Protein AF-A0A357T1Q3-F1 (afdb_monomer_lite)

Sequence (83 aa):
CYRVSRERFRLFQTTWPEVELLTSGEGYSLNLEKINYHHLVNSGLRTENIDCANLCTSCQVESFYSYRREQETGRMLSLVALK

Structure (mmCIF, N/CA/C/O backbone):
data_AF-A0A357T1Q3-F1
#
_entry.id   AF-A0A357T1Q3-F1
#
loop_
_atom_site.group_PDB
_atom_site.id
_atom_site.type_symbol
_atom_site.label_atom_id
_atom_site.label_alt_id
_atom_site.label_comp_id
_atom_site.label_asym_id
_atom_site.label_entity_id
_atom_site.label_seq_id
_atom_site.pdbx_PDB_ins_code
_atom_site.Cartn_x
_atom_site.Cartn_y
_atom_site.Cartn_z
_atom_site.occupancy
_atom_site.B_iso_or_equiv
_atom_site.auth_seq_id
_atom_site.auth_comp_id
_atom_site.auth_asym_id
_atom_site.auth_atom_id
_atom_site.pdbx_PDB_model_num
ATOM 1 N N . CYS A 1 1 ? 0.973 8.341 -7.650 1.00 90.25 1 CYS A N 1
ATOM 2 C CA . CYS A 1 1 ? 2.322 7.996 -8.152 1.00 90.25 1 CYS A CA 1
ATOM 3 C C . CYS A 1 1 ? 2.460 6.497 -8.572 1.00 90.25 1 CYS A C 1
ATOM 5 O O . CYS A 1 1 ? 3.548 6.096 -8.970 1.00 90.25 1 CYS A O 1
ATOM 7 N N . TYR A 1 2 ? 1.402 5.655 -8.561 1.00 93.31 2 TYR A N 1
ATOM 8 C CA . TYR A 1 2 ? 1.510 4.200 -8.820 1.00 93.31 2 TYR A CA 1
ATOM 9 C C . TYR A 1 2 ? 0.806 3.751 -10.118 1.00 93.31 2 TYR A C 1
ATOM 11 O O . TYR A 1 2 ? -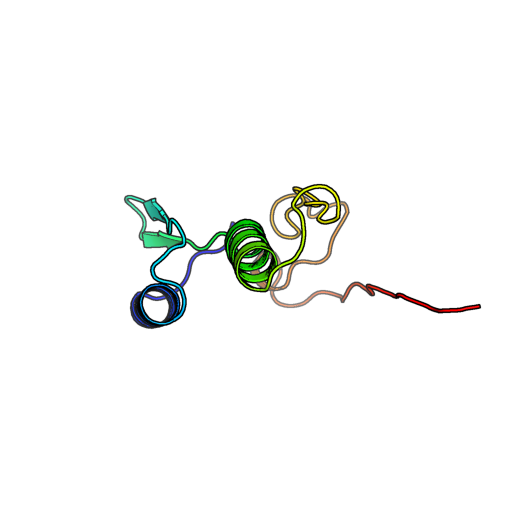0.377 3.411 -10.127 1.00 93.31 2 TYR A O 1
ATOM 19 N N . ARG A 1 3 ? 1.553 3.772 -11.230 1.00 93.38 3 ARG A N 1
ATOM 20 C CA . ARG A 1 3 ? 1.100 3.303 -12.554 1.00 93.38 3 ARG A CA 1
ATOM 21 C C . ARG A 1 3 ? 1.458 1.842 -12.780 1.00 93.38 3 ARG A C 1
ATOM 23 O O . ARG A 1 3 ? 2.566 1.427 -12.444 1.00 93.38 3 ARG A O 1
ATOM 30 N N . VAL A 1 4 ? 0.575 1.074 -13.397 1.00 93.50 4 VAL A N 1
ATOM 31 C CA . VAL A 1 4 ? 0.766 -0.363 -13.631 1.00 93.50 4 VAL A CA 1
ATOM 32 C C . VAL A 1 4 ? 0.529 -0.738 -15.093 1.00 93.50 4 VAL A C 1
ATOM 34 O O . VAL A 1 4 ? 0.009 0.054 -15.878 1.00 93.50 4 VAL A O 1
ATOM 37 N N . SER A 1 5 ? 0.927 -1.954 -15.472 1.00 94.38 5 SER A N 1
ATOM 38 C CA . SER A 1 5 ? 0.611 -2.500 -16.792 1.00 94.38 5 SER A CA 1
ATOM 39 C C . SER A 1 5 ? -0.895 -2.736 -16.946 1.00 94.38 5 SER A C 1
ATOM 41 O O . SER A 1 5 ? -1.621 -2.916 -15.965 1.00 94.38 5 SER A O 1
ATOM 43 N N . ARG A 1 6 ? -1.365 -2.803 -18.197 1.00 93.19 6 ARG A N 1
ATOM 44 C CA . ARG A 1 6 ? -2.763 -3.135 -18.517 1.00 93.19 6 ARG A CA 1
ATOM 45 C C . ARG A 1 6 ? -3.200 -4.466 -17.908 1.00 93.19 6 ARG A C 1
ATOM 47 O O . ARG A 1 6 ? -4.314 -4.577 -17.413 1.00 93.19 6 ARG A O 1
ATOM 54 N N . GLU A 1 7 ? -2.330 -5.469 -17.963 1.00 94.88 7 GLU A N 1
ATOM 55 C CA . GLU A 1 7 ? -2.587 -6.794 -17.399 1.00 94.88 7 GLU A CA 1
ATOM 56 C C . GLU A 1 7 ? -2.808 -6.719 -15.886 1.00 94.88 7 GLU A C 1
ATOM 58 O O . GLU A 1 7 ? -3.819 -7.203 -15.383 1.00 94.88 7 GLU A O 1
ATOM 63 N N . ARG A 1 8 ? -1.918 -6.021 -15.168 1.00 93.94 8 ARG A N 1
ATOM 64 C CA . ARG A 1 8 ? -2.057 -5.815 -13.724 1.00 93.94 8 ARG A CA 1
ATOM 65 C C . ARG A 1 8 ? -3.333 -5.047 -13.393 1.00 93.94 8 ARG A C 1
ATOM 67 O O . ARG A 1 8 ? -4.024 -5.414 -12.455 1.00 93.94 8 ARG A O 1
ATOM 74 N N . PHE A 1 9 ? -3.663 -4.011 -14.158 1.00 94.19 9 PHE A N 1
ATOM 75 C CA . PHE A 1 9 ? -4.896 -3.253 -13.955 1.00 94.19 9 PHE A CA 1
ATOM 76 C C . PHE A 1 9 ? -6.147 -4.123 -14.134 1.00 94.19 9 PHE A C 1
ATOM 78 O O . PHE A 1 9 ? -7.033 -4.099 -13.286 1.00 94.19 9 PHE A O 1
ATOM 85 N N . ARG A 1 10 ? -6.192 -4.944 -15.193 1.00 92.94 10 ARG A N 1
ATOM 86 C CA . ARG A 1 10 ? -7.292 -5.891 -15.445 1.00 92.94 10 ARG A CA 1
ATOM 87 C C . ARG A 1 10 ? -7.444 -6.920 -14.336 1.00 92.94 10 ARG A C 1
ATOM 89 O O . ARG A 1 10 ? -8.569 -7.258 -13.983 1.00 92.94 10 ARG A O 1
ATOM 96 N N . LEU A 1 11 ? -6.329 -7.396 -13.783 1.00 94.62 11 LEU A N 1
ATOM 97 C CA . LEU A 1 11 ? -6.360 -8.295 -12.635 1.00 94.62 11 LEU A CA 1
ATOM 98 C C . LEU A 1 11 ? -7.077 -7.628 -11.456 1.00 94.62 11 LEU A C 1
ATOM 100 O O . LEU A 1 11 ? -8.020 -8.199 -10.927 1.00 94.62 11 LEU A O 1
ATOM 104 N N . PHE A 1 12 ? -6.697 -6.396 -11.103 1.00 93.75 12 PHE A N 1
ATOM 105 C CA . PHE A 1 12 ? -7.351 -5.654 -10.019 1.00 93.75 12 PHE A CA 1
ATOM 106 C C . PHE A 1 12 ? -8.833 -5.392 -10.296 1.00 93.75 12 PHE A C 1
ATOM 108 O O . PHE A 1 12 ? -9.649 -5.582 -9.404 1.00 93.75 12 PHE A O 1
ATOM 115 N N . GLN A 1 13 ? -9.185 -5.023 -11.528 1.00 91.19 13 GLN A N 1
ATOM 116 C CA . GLN A 1 13 ? -10.576 -4.800 -11.927 1.00 91.19 13 GLN A CA 1
ATOM 117 C C . GLN A 1 13 ? -11.434 -6.068 -11.811 1.00 91.19 13 GLN A C 1
ATOM 119 O O . GLN A 1 13 ? -12.617 -5.986 -11.507 1.00 91.19 13 GLN A O 1
ATOM 124 N N . THR A 1 14 ? -10.842 -7.235 -12.072 1.00 92.81 14 THR A N 1
ATOM 125 C CA . THR A 1 14 ? -11.545 -8.522 -11.991 1.00 92.81 14 THR A CA 1
ATOM 126 C C . THR A 1 14 ? -11.697 -8.980 -10.543 1.00 92.81 14 THR A C 1
ATOM 128 O O . THR A 1 14 ? -12.733 -9.525 -10.181 1.00 92.81 14 THR A O 1
ATOM 131 N N . THR A 1 15 ? -10.673 -8.761 -9.715 1.00 91.62 15 THR A N 1
ATOM 132 C CA . THR A 1 15 ? -10.672 -9.193 -8.312 1.00 91.62 15 THR A CA 1
ATOM 133 C C . THR A 1 15 ? -11.508 -8.282 -7.409 1.00 91.62 15 THR A C 1
ATOM 135 O O . THR A 1 15 ? -12.1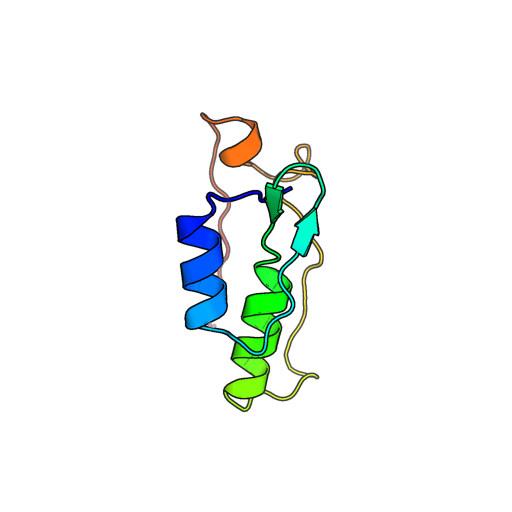74 -8.786 -6.512 1.00 91.62 15 THR A O 1
ATOM 138 N N . TRP A 1 16 ? -11.484 -6.966 -7.646 1.00 89.31 16 TRP A N 1
ATOM 139 C CA . TRP A 1 16 ? -12.207 -5.957 -6.859 1.00 89.31 16 TRP A CA 1
ATOM 140 C C . TRP A 1 16 ? -13.020 -5.033 -7.783 1.00 89.31 16 TRP A C 1
ATOM 142 O O . TRP A 1 16 ? -12.646 -3.870 -7.983 1.00 89.31 16 TRP A O 1
ATOM 152 N N . PRO A 1 17 ? -14.100 -5.544 -8.406 1.00 85.00 17 PRO A N 1
ATOM 153 C CA . PRO A 1 17 ? -14.908 -4.793 -9.371 1.00 85.00 17 PRO A CA 1
ATOM 154 C C . PRO A 1 17 ? -15.614 -3.572 -8.768 1.00 85.00 17 PRO A C 1
ATOM 156 O O . PRO A 1 17 ? -16.000 -2.662 -9.497 1.00 85.00 17 PRO A O 1
ATOM 159 N N . GLU A 1 18 ? -15.785 -3.540 -7.448 1.00 79.75 18 GLU A N 1
ATOM 160 C CA . GLU A 1 18 ? -16.404 -2.445 -6.710 1.00 79.75 18 GLU A CA 1
ATOM 161 C C . GLU A 1 18 ? -15.502 -1.215 -6.559 1.00 79.75 18 GLU A C 1
ATOM 163 O O . GLU A 1 18 ? -15.977 -0.147 -6.169 1.00 79.75 18 GLU A O 1
ATOM 168 N N . VAL A 1 19 ? -14.199 -1.348 -6.829 1.00 81.44 19 VAL A N 1
ATOM 169 C CA . VAL A 1 19 ? -13.253 -0.260 -6.601 1.00 81.44 19 VAL A CA 1
ATOM 170 C C . VAL A 1 19 ? -13.064 0.570 -7.858 1.00 81.44 19 VAL A C 1
ATOM 172 O O . VAL A 1 19 ? -12.729 0.077 -8.934 1.00 81.44 19 VAL A O 1
ATOM 175 N N . GLU A 1 20 ? -13.200 1.880 -7.691 1.00 77.94 20 GLU A N 1
ATOM 176 C CA . GLU A 1 20 ? -12.876 2.848 -8.726 1.00 77.94 20 GLU A CA 1
ATOM 177 C C . GLU A 1 20 ? -11.367 2.844 -9.020 1.00 77.94 20 GLU A C 1
ATOM 179 O O . GLU A 1 20 ? -10.537 3.245 -8.196 1.00 77.94 20 GLU A O 1
ATOM 184 N N . LEU A 1 21 ? -11.016 2.389 -10.221 1.00 83.25 21 LEU A N 1
ATOM 185 C CA . LEU A 1 21 ? -9.657 2.415 -10.743 1.00 83.25 21 LEU A CA 1
ATOM 186 C C . LEU A 1 21 ? -9.499 3.563 -11.742 1.00 83.25 21 LEU A C 1
ATOM 188 O O . LEU A 1 21 ? -10.406 3.861 -12.516 1.00 83.25 21 LEU A O 1
ATOM 192 N N . LEU A 1 22 ? -8.324 4.193 -11.763 1.00 80.06 22 LEU A N 1
ATOM 193 C CA . LEU A 1 22 ? -8.102 5.390 -12.569 1.00 80.06 22 LEU A CA 1
ATOM 194 C C . LEU A 1 22 ? -7.428 5.043 -13.898 1.00 80.06 22 LEU A C 1
ATOM 196 O O . LEU A 1 22 ? -6.279 4.592 -13.936 1.00 80.06 22 LEU A O 1
ATOM 200 N N . THR A 1 23 ? -8.114 5.329 -15.000 1.00 77.75 23 THR A N 1
ATOM 201 C CA . THR A 1 23 ? -7.502 5.450 -16.327 1.00 77.75 23 THR A CA 1
ATOM 202 C C . THR A 1 23 ? -7.172 6.917 -16.575 1.00 77.75 23 THR A C 1
ATOM 204 O O . THR A 1 23 ? -8.076 7.747 -16.627 1.00 77.75 23 THR A O 1
ATOM 207 N N . SER A 1 24 ? -5.894 7.256 -16.723 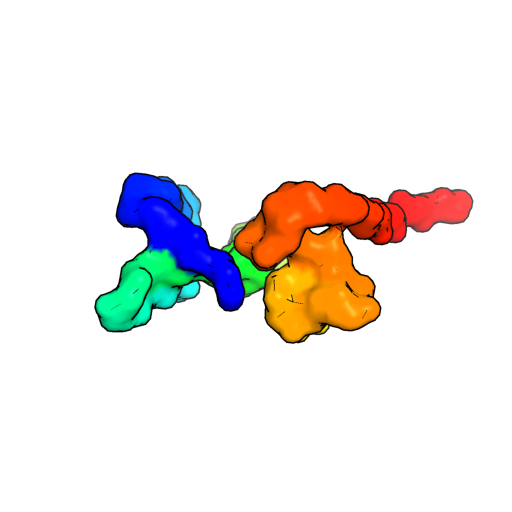1.00 70.06 24 SER A N 1
ATOM 208 C CA . SER A 1 24 ? -5.483 8.587 -17.177 1.00 70.06 24 SER A CA 1
ATOM 209 C C . SER A 1 24 ? -5.010 8.520 -18.628 1.00 70.06 24 SER A C 1
ATOM 211 O O . SER A 1 24 ? -4.675 7.445 -19.127 1.00 70.06 24 SER A O 1
ATOM 213 N N . GLY A 1 25 ? -4.943 9.669 -19.309 1.00 60.50 25 GLY A N 1
ATOM 214 C CA . GLY A 1 25 ? -4.451 9.750 -20.694 1.00 60.50 25 GLY A CA 1
ATOM 215 C C . GLY A 1 25 ? -3.042 9.169 -20.902 1.00 60.50 25 GLY A C 1
ATOM 216 O O . GLY A 1 25 ? -2.671 8.857 -22.026 1.00 60.50 25 GLY A O 1
ATOM 217 N N . GLU A 1 26 ? -2.285 8.954 -19.822 1.00 62.22 26 GLU A N 1
ATOM 218 C CA . GLU A 1 26 ? -0.943 8.364 -19.833 1.00 62.22 26 GLU A CA 1
ATOM 219 C C . GLU A 1 26 ? -0.870 6.943 -19.223 1.00 62.22 26 GLU A C 1
ATOM 221 O O . GLU A 1 26 ? 0.223 6.458 -18.914 1.00 62.22 26 GLU A O 1
ATOM 226 N N . GLY A 1 27 ? -2.005 6.263 -19.005 1.00 83.38 27 GLY A N 1
ATOM 227 C CA . GLY A 1 27 ? -2.045 4.840 -18.647 1.00 83.38 27 GLY A CA 1
ATOM 228 C C . GLY A 1 27 ? -2.948 4.466 -17.466 1.00 83.38 27 GLY A C 1
ATOM 229 O O . GLY A 1 27 ? -3.907 5.150 -17.119 1.00 83.38 27 GLY A O 1
ATOM 230 N N . TYR A 1 28 ? -2.639 3.321 -16.855 1.00 91.44 28 TYR A N 1
ATOM 231 C CA . TYR A 1 28 ? -3.448 2.681 -15.816 1.00 91.44 28 TYR A CA 1
ATOM 232 C C . TYR A 1 28 ? -2.866 2.951 -14.425 1.00 91.44 28 TYR A C 1
ATOM 234 O O . TYR A 1 28 ? -1.717 2.591 -14.156 1.00 91.44 28 TYR A O 1
ATOM 242 N N . SER A 1 29 ? -3.637 3.570 -13.533 1.00 92.25 29 SER A N 1
ATOM 243 C CA . SER A 1 29 ? -3.199 3.922 -12.176 1.00 92.25 29 SER A CA 1
ATOM 244 C C . SER A 1 29 ? -4.047 3.232 -11.113 1.00 92.25 29 SER A C 1
ATOM 246 O O . SER A 1 29 ? -5.265 3.138 -11.241 1.00 92.25 29 SER A O 1
AT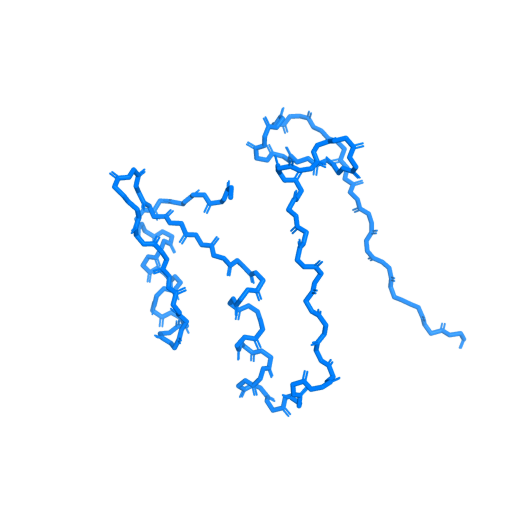OM 248 N N . LEU A 1 30 ? -3.396 2.779 -10.039 1.00 93.06 30 LEU A N 1
ATOM 249 C CA . LEU A 1 30 ? -4.064 2.159 -8.893 1.00 93.06 30 LEU A CA 1
ATOM 250 C C . LEU A 1 30 ? -3.925 3.039 -7.647 1.00 93.06 30 LEU A C 1
ATOM 252 O O . LEU A 1 30 ? -2.843 3.563 -7.369 1.00 93.06 30 LEU A O 1
ATOM 256 N N . ASN A 1 31 ? -5.006 3.143 -6.873 1.00 92.31 31 ASN A N 1
ATOM 257 C CA . ASN A 1 31 ? -4.988 3.678 -5.514 1.00 92.31 31 ASN A CA 1
ATOM 258 C C . ASN A 1 31 ? -5.113 2.516 -4.519 1.00 92.31 31 ASN A C 1
ATOM 260 O O . ASN A 1 31 ? -6.216 2.071 -4.212 1.00 92.31 31 ASN A O 1
ATOM 264 N N . LEU A 1 32 ? -3.973 2.010 -4.042 1.00 93.62 32 LEU A N 1
ATOM 265 C CA . LEU A 1 32 ? -3.939 0.850 -3.148 1.00 93.62 32 LEU A CA 1
ATOM 266 C C . LEU A 1 32 ? -4.594 1.118 -1.787 1.00 93.62 32 LEU A C 1
ATOM 268 O O . LEU A 1 32 ? -5.166 0.197 -1.216 1.00 93.62 32 LEU A O 1
ATOM 272 N N . GLU A 1 33 ? -4.533 2.346 -1.271 1.00 93.50 33 GLU A N 1
ATOM 273 C CA . GLU A 1 33 ? -5.187 2.704 -0.006 1.00 93.50 33 GLU A CA 1
ATOM 274 C C . GLU A 1 33 ? -6.711 2.615 -0.148 1.00 93.50 33 GLU A C 1
ATOM 276 O O . GLU A 1 33 ? -7.351 1.906 0.622 1.00 93.50 33 GLU A O 1
ATOM 281 N N . LYS A 1 34 ? -7.284 3.220 -1.200 1.00 92.00 34 LYS A N 1
ATOM 282 C CA . LYS A 1 34 ? -8.730 3.151 -1.480 1.00 92.00 34 LYS A CA 1
ATOM 283 C C . LYS A 1 34 ? -9.198 1.715 -1.755 1.00 92.00 34 LYS A C 1
ATOM 285 O O . LYS A 1 34 ? -10.252 1.320 -1.266 1.00 92.00 34 LYS A O 1
ATOM 290 N N . ILE A 1 35 ? -8.408 0.924 -2.491 1.00 93.75 35 ILE A N 1
ATOM 291 C CA . ILE A 1 35 ? -8.697 -0.504 -2.719 1.00 93.75 35 ILE A CA 1
ATOM 292 C C . ILE A 1 35 ? -8.780 -1.257 -1.386 1.00 93.75 35 ILE A C 1
ATOM 294 O O . ILE A 1 35 ? -9.770 -1.941 -1.137 1.00 93.75 35 ILE A O 1
ATOM 298 N N . ASN A 1 36 ? -7.782 -1.105 -0.510 1.00 94.50 36 ASN A N 1
ATOM 299 C CA . ASN A 1 36 ? -7.792 -1.769 0.794 1.00 94.50 36 ASN A CA 1
ATOM 300 C C . ASN A 1 3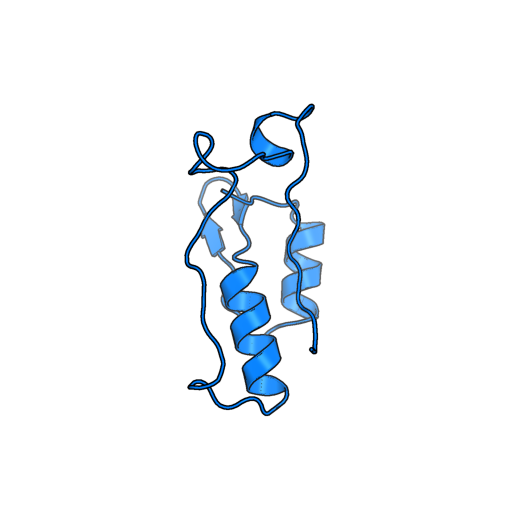6 ? -8.921 -1.259 1.698 1.00 94.50 36 ASN A C 1
ATOM 302 O O . ASN A 1 36 ? -9.553 -2.065 2.370 1.00 94.50 36 ASN A O 1
ATOM 306 N N . TYR A 1 37 ? -9.218 0.042 1.684 1.00 94.56 37 TYR A N 1
ATOM 307 C CA . TYR A 1 37 ? -10.335 0.617 2.435 1.00 94.56 37 TYR A CA 1
ATOM 308 C C . TYR A 1 37 ? -11.661 -0.067 2.079 1.00 94.56 37 TYR A C 1
ATOM 310 O O . TYR A 1 37 ? -12.342 -0.590 2.960 1.00 94.56 37 TYR A O 1
ATOM 318 N N . HIS A 1 38 ? -12.002 -0.139 0.787 1.00 93.00 38 HIS A N 1
ATOM 319 C CA . HIS A 1 38 ? -13.222 -0.820 0.344 1.00 93.00 38 HIS A CA 1
ATOM 320 C C . HIS A 1 38 ? -13.197 -2.311 0.674 1.00 93.00 38 HIS A C 1
ATOM 322 O O . HIS A 1 38 ? -14.204 -2.849 1.125 1.00 93.00 38 HIS A O 1
ATOM 328 N N . HIS A 1 39 ? -12.044 -2.965 0.522 1.00 92.44 39 HIS A N 1
ATOM 329 C CA . HIS A 1 39 ? -11.898 -4.371 0.880 1.00 92.44 39 HIS A CA 1
ATOM 330 C C . HIS A 1 39 ? -12.185 -4.630 2.371 1.00 92.44 39 HIS A C 1
ATOM 332 O O . HIS A 1 39 ? -12.898 -5.579 2.704 1.00 92.44 39 HIS A O 1
ATOM 338 N N . LEU A 1 40 ? -11.694 -3.772 3.270 1.00 95.12 40 LEU A N 1
ATOM 339 C CA . LEU A 1 40 ? -11.944 -3.865 4.712 1.00 95.12 40 LEU A CA 1
ATOM 340 C C . LEU A 1 40 ? -13.416 -3.605 5.060 1.00 95.12 40 LEU A C 1
ATOM 342 O O . LEU A 1 40 ? -14.005 -4.373 5.821 1.00 95.12 40 LEU A O 1
ATOM 346 N N . VAL A 1 41 ? -14.029 -2.576 4.467 1.00 95.25 41 VAL A N 1
ATOM 347 C CA . VAL A 1 41 ? -15.461 -2.280 4.657 1.00 95.25 41 VAL A CA 1
ATOM 348 C C . VAL A 1 41 ? -16.327 -3.452 4.190 1.00 95.25 41 VAL A C 1
ATOM 350 O O . VAL A 1 41 ? -17.195 -3.912 4.930 1.00 95.25 41 VAL A O 1
ATOM 353 N N . ASN A 1 42 ? -16.044 -4.006 3.009 1.00 92.56 42 ASN A N 1
ATOM 354 C CA . ASN A 1 42 ? -16.760 -5.166 2.469 1.00 92.56 42 ASN A CA 1
ATOM 355 C C . ASN A 1 42 ? -16.547 -6.439 3.300 1.00 92.56 42 ASN A C 1
ATOM 357 O O . ASN A 1 42 ? -17.380 -7.342 3.271 1.00 92.56 42 ASN A O 1
ATOM 361 N N . SER A 1 43 ? -15.461 -6.498 4.074 1.00 95.00 43 SER A N 1
ATOM 362 C CA . SER A 1 43 ? -15.187 -7.576 5.031 1.00 95.00 43 SER A CA 1
ATOM 363 C C . SER A 1 43 ? -15.910 -7.391 6.376 1.00 95.00 43 SER A C 1
ATOM 365 O O . SER A 1 43 ? -15.748 -8.213 7.275 1.00 95.00 43 SER A O 1
ATOM 367 N N . GLY A 1 44 ? -16.711 -6.331 6.531 1.00 97.50 44 GLY A N 1
ATOM 368 C CA . GLY A 1 44 ? -17.539 -6.076 7.712 1.00 97.50 44 GLY A CA 1
ATOM 369 C C . GLY A 1 44 ? -16.915 -5.144 8.752 1.00 97.50 44 GLY A C 1
ATOM 370 O O . GLY A 1 44 ? -17.487 -4.979 9.833 1.00 97.50 44 GLY A O 1
ATOM 371 N N . LEU A 1 45 ? -15.766 -4.518 8.467 1.00 98.06 45 LEU A N 1
ATOM 372 C CA . LEU A 1 45 ? -15.221 -3.493 9.355 1.00 98.06 45 LEU A CA 1
ATOM 373 C C . LEU A 1 45 ? -16.052 -2.212 9.244 1.00 98.06 45 LEU A C 1
ATOM 375 O O . LEU A 1 45 ? -16.352 -1.733 8.151 1.00 98.06 45 LEU A O 1
ATOM 379 N N . ARG A 1 46 ? -16.393 -1.631 10.397 1.00 98.31 46 ARG A N 1
ATOM 380 C CA . ARG A 1 46 ? -17.056 -0.327 10.441 1.00 98.31 46 ARG A CA 1
ATOM 381 C C . ARG A 1 46 ? -16.081 0.763 10.016 1.00 98.31 46 ARG A C 1
ATOM 383 O O . ARG A 1 46 ? -14.910 0.726 10.390 1.00 98.31 46 ARG A O 1
ATOM 390 N N . THR A 1 47 ? -16.572 1.735 9.259 1.00 97.75 47 THR A N 1
ATOM 391 C CA . THR A 1 47 ? -15.749 2.797 8.673 1.00 97.75 47 THR A CA 1
ATOM 392 C C . THR A 1 47 ? -15.026 3.633 9.725 1.00 97.75 47 THR A C 1
ATOM 394 O O . THR A 1 47 ? -13.910 4.066 9.475 1.00 97.75 47 THR A O 1
ATOM 397 N N . GLU A 1 48 ? -15.611 3.815 10.912 1.00 98.19 48 GLU A N 1
ATOM 398 C CA . GLU A 1 48 ? -14.976 4.534 12.024 1.00 98.19 48 GLU A CA 1
ATOM 399 C C . GLU A 1 48 ? -13.788 3.794 12.659 1.00 98.19 48 GLU A C 1
ATOM 401 O O . GLU A 1 48 ? -13.056 4.385 13.444 1.00 98.19 48 GLU A O 1
ATOM 406 N N . ASN A 1 49 ? -13.587 2.513 12.328 1.00 98.25 49 ASN A N 1
ATOM 407 C CA . ASN A 1 49 ? -12.441 1.720 12.776 1.00 98.25 49 ASN A CA 1
ATOM 408 C C . ASN A 1 49 ? -11.331 1.643 11.708 1.00 98.25 49 ASN A C 1
ATOM 410 O O . ASN A 1 49 ? -10.433 0.808 11.829 1.00 98.25 49 ASN A O 1
ATOM 414 N N . ILE A 1 50 ? -11.418 2.431 10.629 1.00 98.25 50 ILE A N 1
ATOM 415 C CA . ILE A 1 50 ? -10.462 2.405 9.518 1.00 98.25 50 ILE A CA 1
ATOM 416 C C . ILE A 1 50 ? -9.906 3.812 9.304 1.00 98.25 50 ILE A C 1
ATOM 418 O O . ILE A 1 50 ? -10.596 4.686 8.782 1.00 98.25 50 ILE A O 1
ATOM 422 N N . ASP A 1 51 ? -8.628 3.995 9.628 1.00 97.56 51 ASP A N 1
ATOM 423 C CA . ASP A 1 51 ? -7.902 5.232 9.349 1.00 97.56 51 ASP A CA 1
ATOM 424 C C . ASP A 1 51 ? -7.077 5.108 8.061 1.00 97.56 51 ASP A C 1
ATOM 426 O O . ASP A 1 51 ? -6.236 4.217 7.916 1.00 97.56 51 ASP A O 1
ATOM 430 N N . CYS A 1 52 ? -7.296 6.035 7.126 1.00 96.00 52 CYS A N 1
ATOM 431 C CA . CYS A 1 52 ? -6.460 6.196 5.936 1.00 96.00 52 CYS A CA 1
ATOM 432 C C . CYS A 1 52 ? -5.319 7.168 6.242 1.00 96.00 52 CYS A C 1
ATOM 434 O O . CYS A 1 52 ? -5.553 8.309 6.649 1.00 96.00 52 CYS A O 1
ATOM 436 N N . ALA A 1 53 ? -4.080 6.745 5.999 1.00 94.62 53 ALA A N 1
ATOM 437 C CA . ALA A 1 53 ? -2.907 7.573 6.246 1.00 94.62 53 ALA A CA 1
ATOM 438 C C . ALA A 1 53 ? -2.845 8.776 5.290 1.00 94.62 53 ALA A C 1
ATOM 440 O O . ALA A 1 53 ? -2.314 9.820 5.658 1.00 94.62 53 ALA A O 1
ATOM 441 N N . ASN A 1 54 ? -3.387 8.647 4.072 1.00 94.31 54 ASN A N 1
ATOM 442 C CA . ASN A 1 54 ? -3.313 9.656 3.010 1.00 94.31 54 ASN A CA 1
ATOM 443 C C . ASN A 1 54 ? -1.862 10.069 2.682 1.00 94.31 54 ASN A C 1
ATOM 445 O O . ASN A 1 54 ? -1.574 11.207 2.303 1.00 94.31 54 ASN A O 1
ATOM 449 N N . LEU A 1 55 ? -0.925 9.127 2.824 1.00 95.38 55 LEU A N 1
ATOM 450 C CA . LEU A 1 55 ? 0.503 9.324 2.577 1.00 95.38 55 LEU A CA 1
ATOM 451 C C . LEU A 1 55 ? 0.926 8.649 1.272 1.00 95.38 55 LEU A C 1
ATOM 453 O O . LEU A 1 55 ? 0.419 7.594 0.893 1.00 95.38 55 LEU A O 1
ATOM 457 N N . CYS A 1 56 ? 1.916 9.230 0.593 1.00 96.50 56 CYS A N 1
ATOM 458 C CA . CYS A 1 56 ? 2.507 8.616 -0.590 1.00 96.50 56 CYS A CA 1
ATOM 459 C C . CYS A 1 56 ? 4.029 8.605 -0.509 1.00 96.50 56 CYS A C 1
ATOM 461 O O . CYS A 1 56 ? 4.675 9.637 -0.691 1.00 96.50 56 CYS A O 1
ATOM 463 N N . THR A 1 57 ? 4.599 7.411 -0.349 1.00 97.38 57 THR A N 1
ATOM 464 C CA . THR A 1 57 ? 6.051 7.203 -0.240 1.00 97.38 57 THR A CA 1
ATOM 465 C C . THR A 1 57 ? 6.815 7.732 -1.452 1.00 97.38 57 THR A C 1
ATOM 467 O O . THR A 1 57 ? 7.889 8.297 -1.318 1.00 97.38 57 THR A O 1
ATOM 470 N N . SER A 1 58 ? 6.242 7.628 -2.655 1.00 97.31 58 SER A N 1
ATOM 471 C CA . SER A 1 58 ? 6.880 8.143 -3.871 1.00 97.31 58 SER A CA 1
ATOM 472 C C . SER A 1 58 ? 6.808 9.656 -4.026 1.00 97.31 58 SER A C 1
ATOM 474 O O . SER A 1 58 ? 7.616 10.191 -4.785 1.00 97.31 58 SER A O 1
ATOM 476 N N . CYS A 1 59 ? 5.811 10.319 -3.437 1.00 96.69 59 CYS A N 1
ATOM 477 C CA . CYS A 1 59 ? 5.649 11.758 -3.603 1.00 96.69 59 CYS A CA 1
ATOM 478 C C . CYS A 1 59 ? 6.219 12.540 -2.382 1.00 96.69 59 CYS A C 1
ATOM 480 O O . CYS A 1 59 ? 6.490 13.726 -2.516 1.00 96.69 59 CYS A O 1
ATOM 482 N N . GLN A 1 60 ? 6.463 11.883 -1.235 1.00 96.69 60 GLN A N 1
ATOM 483 C CA . GLN A 1 60 ? 7.065 12.450 -0.012 1.00 96.69 60 GLN A CA 1
ATOM 484 C C . GLN A 1 60 ? 8.456 11.843 0.277 1.00 96.69 60 GLN A C 1
ATOM 486 O O . GLN A 1 60 ? 8.682 11.223 1.314 1.00 96.69 60 GLN A O 1
ATOM 491 N N . VAL A 1 61 ? 9.389 11.990 -0.665 1.00 94.06 61 VAL A N 1
ATOM 492 C CA . VAL A 1 61 ? 10.710 11.325 -0.618 1.00 94.06 61 VAL A CA 1
ATOM 493 C C . VAL A 1 61 ? 11.633 11.813 0.504 1.00 94.06 61 VAL A C 1
ATOM 495 O O . VAL A 1 61 ? 12.560 11.108 0.875 1.00 94.06 61 VAL A O 1
ATOM 498 N N . GLU A 1 62 ? 11.376 12.991 1.077 1.00 95.25 62 GLU A N 1
ATOM 499 C CA . GLU A 1 62 ? 12.124 13.494 2.241 1.00 95.25 62 GLU A CA 1
ATOM 500 C C . GLU A 1 62 ? 11.811 12.703 3.522 1.00 95.25 62 GLU A C 1
ATOM 502 O O . GLU A 1 62 ? 12.637 12.641 4.430 1.00 95.25 62 GLU A O 1
ATOM 507 N N . SER A 1 63 ? 10.635 12.069 3.578 1.00 96.75 63 SER A N 1
ATOM 508 C CA . SER A 1 63 ? 10.135 11.354 4.759 1.00 96.75 63 SER A CA 1
ATOM 509 C C . SER A 1 63 ? 10.093 9.834 4.578 1.00 96.75 63 SER A C 1
ATOM 511 O O . SER A 1 63 ? 9.971 9.106 5.562 1.00 96.75 63 SER A O 1
ATOM 513 N N . PHE A 1 64 ? 10.162 9.330 3.339 1.00 98.00 64 PHE A N 1
ATOM 514 C CA . PHE A 1 64 ? 9.974 7.910 3.031 1.00 98.00 64 PHE A CA 1
ATOM 515 C C . PHE A 1 64 ? 10.913 7.414 1.933 1.00 98.00 64 PHE A C 1
ATOM 517 O O . PHE A 1 64 ? 11.095 8.076 0.915 1.00 98.00 64 PHE A O 1
ATOM 524 N N . TYR A 1 65 ? 11.380 6.171 2.074 1.00 98.25 65 TYR A N 1
ATOM 525 C CA . TYR A 1 65 ? 12.001 5.439 0.972 1.00 98.25 65 TYR A CA 1
ATOM 526 C C . TYR A 1 65 ? 10.950 5.004 -0.056 1.00 98.25 65 TYR A C 1
ATOM 528 O O . TYR A 1 65 ? 9.858 4.541 0.295 1.00 98.25 65 TYR A O 1
ATOM 536 N N . SER A 1 66 ? 11.284 5.087 -1.346 1.00 97.81 66 SER A N 1
ATOM 537 C CA . SER A 1 66 ? 10.387 4.665 -2.425 1.00 97.81 66 SER A CA 1
ATOM 538 C C . SER A 1 66 ? 11.122 3.912 -3.522 1.00 97.81 66 SER A C 1
ATOM 540 O O . SER A 1 66 ? 11.689 4.503 -4.438 1.00 97.81 66 SER A O 1
ATOM 542 N N . TYR A 1 67 ? 10.998 2.582 -3.513 1.00 97.38 67 TYR A N 1
ATOM 543 C CA . TYR A 1 67 ? 11.568 1.726 -4.560 1.00 97.38 67 TYR A CA 1
ATOM 544 C C . TYR A 1 67 ? 11.118 2.152 -5.964 1.00 97.38 67 TYR A C 1
ATOM 546 O O . TYR A 1 67 ? 11.912 2.215 -6.894 1.00 97.38 67 TYR A O 1
ATOM 554 N N . ARG A 1 68 ? 9.841 2.525 -6.129 1.00 94.88 68 ARG A N 1
ATOM 555 C CA . ARG A 1 68 ? 9.317 2.963 -7.431 1.00 94.88 68 ARG A CA 1
ATOM 556 C C . ARG A 1 68 ? 9.999 4.237 -7.944 1.00 94.88 68 ARG A C 1
ATOM 558 O O . ARG A 1 68 ? 10.058 4.428 -9.156 1.00 94.88 68 ARG A O 1
ATOM 565 N N . ARG A 1 69 ? 10.430 5.119 -7.041 1.00 96.25 69 ARG A N 1
ATOM 566 C CA . ARG A 1 69 ? 11.033 6.412 -7.379 1.00 96.25 69 ARG A CA 1
ATOM 567 C C . ARG A 1 69 ? 12.553 6.323 -7.490 1.00 96.25 69 ARG A C 1
ATOM 569 O O . ARG A 1 69 ? 13.108 6.964 -8.372 1.00 96.25 69 ARG A O 1
ATOM 576 N N . GLU A 1 70 ? 13.185 5.544 -6.619 1.00 96.88 70 GLU A N 1
ATOM 577 C CA . GLU A 1 70 ? 14.636 5.548 -6.393 1.00 96.88 70 GLU A CA 1
ATOM 578 C C . GLU A 1 70 ? 15.336 4.267 -6.875 1.00 96.88 70 GLU A C 1
ATOM 580 O O . GLU A 1 70 ? 16.544 4.280 -7.066 1.00 96.88 70 GLU A O 1
ATOM 585 N N . GLN A 1 71 ? 14.591 3.181 -7.129 1.00 94.94 71 GLN A N 1
ATOM 586 C CA . GLN A 1 71 ? 15.080 1.829 -7.454 1.00 94.94 71 GLN A CA 1
ATOM 587 C C . GLN A 1 71 ? 15.915 1.196 -6.331 1.00 94.94 71 GLN A C 1
ATOM 589 O O . GLN A 1 71 ? 15.472 0.251 -5.685 1.00 94.94 71 GLN A O 1
ATOM 594 N N . GLU A 1 72 ? 17.091 1.727 -6.032 1.00 97.00 72 GLU A N 1
ATOM 595 C CA . GLU A 1 72 ? 17.919 1.279 -4.914 1.00 97.00 72 GLU A CA 1
ATOM 596 C C . GLU A 1 72 ? 17.695 2.215 -3.726 1.00 97.00 72 GLU A C 1
ATOM 598 O O . GLU A 1 72 ? 18.003 3.399 -3.779 1.00 97.00 72 GLU A O 1
ATOM 603 N N . THR A 1 73 ? 17.076 1.704 -2.662 1.00 97.38 73 THR A N 1
ATOM 604 C CA . THR A 1 73 ? 16.678 2.511 -1.498 1.00 97.38 73 THR A CA 1
ATOM 605 C C . THR A 1 73 ? 16.482 1.629 -0.264 1.00 97.38 73 THR A C 1
ATOM 607 O O . THR A 1 73 ? 16.439 0.396 -0.373 1.00 97.38 73 THR A O 1
ATOM 610 N N . GLY A 1 74 ? 16.333 2.253 0.905 1.00 96.88 74 GLY A N 1
ATOM 611 C CA . GLY A 1 74 ? 16.064 1.590 2.181 1.00 96.88 74 GLY A CA 1
ATOM 612 C C . GLY A 1 74 ? 14.653 0.995 2.285 1.00 96.88 74 GLY A C 1
ATOM 613 O O . GLY A 1 74 ? 13.906 0.883 1.308 1.00 96.88 74 GLY A O 1
ATOM 614 N N . ARG A 1 75 ? 14.270 0.565 3.490 1.00 97.25 75 ARG A N 1
ATOM 615 C CA . ARG A 1 75 ? 12.922 0.058 3.799 1.00 97.25 75 ARG A CA 1
ATOM 616 C C . ARG A 1 75 ? 12.434 0.662 5.109 1.00 97.25 75 ARG A C 1
ATOM 618 O O . ARG A 1 75 ? 13.222 0.856 6.028 1.00 97.25 75 ARG A O 1
ATOM 625 N N . MET A 1 76 ? 11.138 0.943 5.180 1.00 97.31 76 MET A N 1
ATOM 626 C CA . MET A 1 76 ? 10.472 1.362 6.413 1.00 97.31 76 MET A CA 1
ATOM 627 C C . MET A 1 76 ? 9.959 0.143 7.180 1.00 97.31 76 MET A C 1
ATOM 629 O O . MET A 1 76 ? 9.744 -0.922 6.598 1.00 97.31 76 MET A O 1
ATOM 633 N N . LEU A 1 77 ? 9.714 0.330 8.476 1.00 97.62 77 LEU A N 1
ATOM 634 C CA . LEU A 1 77 ? 9.083 -0.655 9.345 1.00 97.62 77 LEU A CA 1
ATOM 635 C C . LEU A 1 77 ? 7.717 -0.135 9.810 1.00 97.62 77 LEU A C 1
ATOM 637 O O . LEU A 1 77 ? 7.627 0.961 10.359 1.00 97.62 77 LEU A O 1
ATOM 641 N N . SER A 1 78 ? 6.675 -0.945 9.633 1.00 95.81 78 SER A N 1
ATOM 642 C CA . SER A 1 78 ? 5.379 -0.772 10.296 1.00 95.81 78 SER A CA 1
ATOM 643 C C . SER A 1 78 ? 5.253 -1.856 11.362 1.00 95.81 78 SER A C 1
ATOM 645 O O . SER A 1 78 ? 5.319 -3.039 11.037 1.00 95.81 78 SER A O 1
ATOM 647 N N . LEU A 1 79 ? 5.113 -1.461 12.628 1.00 97.06 79 LEU A N 1
ATOM 648 C CA . LEU A 1 79 ? 5.105 -2.374 13.770 1.00 97.06 79 LEU A CA 1
ATOM 649 C C . LEU A 1 79 ? 3.821 -2.199 14.581 1.00 97.06 79 LEU A C 1
ATOM 651 O O . LEU A 1 79 ? 3.450 -1.081 14.927 1.00 97.06 79 LEU A O 1
ATOM 655 N N . VAL A 1 80 ? 3.190 -3.320 14.925 1.00 96.75 80 VAL A N 1
ATOM 656 C CA . VAL A 1 80 ? 2.120 -3.405 15.921 1.00 96.75 80 VAL A CA 1
ATOM 657 C C . VAL A 1 80 ? 2.539 -4.426 16.973 1.00 96.75 80 VAL A C 1
ATOM 659 O O . VAL A 1 80 ? 3.028 -5.502 16.633 1.00 96.75 80 VAL A O 1
ATOM 662 N N . ALA A 1 81 ? 2.391 -4.080 18.247 1.00 97.12 81 ALA A N 1
ATOM 663 C CA . ALA A 1 81 ? 2.739 -4.947 19.362 1.00 97.12 81 ALA A CA 1
ATOM 664 C C . ALA A 1 81 ? 1.652 -4.863 20.434 1.00 97.12 81 ALA A C 1
ATOM 666 O O . ALA A 1 81 ? 1.128 -3.785 20.716 1.00 97.12 81 ALA A O 1
ATOM 667 N N . LEU A 1 82 ? 1.329 -6.009 21.026 1.00 95.94 82 LEU A N 1
ATOM 668 C CA . LEU A 1 82 ? 0.575 -6.069 22.270 1.00 95.94 82 LEU A CA 1
ATOM 669 C C . LEU A 1 82 ? 1.572 -6.018 23.426 1.00 95.94 82 LEU A C 1
ATOM 671 O O . LEU A 1 82 ? 2.683 -6.537 23.307 1.00 95.94 82 LEU A O 1
ATOM 675 N N . LYS A 1 83 ? 1.182 -5.350 24.507 1.00 87.62 83 LYS A N 1
ATOM 676 C CA . LYS A 1 83 ? 1.987 -5.269 25.723 1.00 87.62 83 LYS A CA 1
ATOM 677 C C . LYS A 1 83 ? 1.906 -6.565 26.521 1.00 87.62 83 LYS A C 1
ATOM 679 O O . 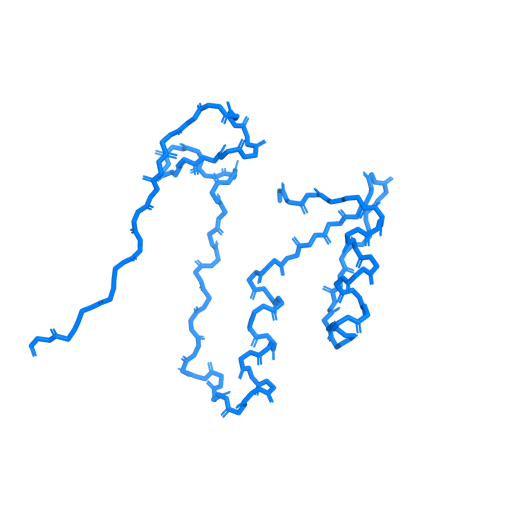LYS A 1 83 ? 0.791 -7.125 26.592 1.00 87.62 83 LYS A O 1
#

pLDDT: mean 92.6, std 7.29, range [60.5, 98.31]

Secondary structure (DSSP, 8-state):
--EE-HHHHHHHHHH-TTS-PEEETTEEE--HHHHHHHHHHHTT--GGG-------TTT-TTTS--HHHHSS-----------

Foldseek 3Di:
DAFDDPVVLVVLCVVQVVADWDQDPVHTGDDVLSSVLVVCVVVPDDNVVDDRPPDDQQVPVVVHWDCVNPVDTDHDDDDDDDD

Radius of gyration: 15.07 Å; chains: 1; bounding box: 36×23×46 Å